Protein AF-A0A972I7W2-F1 (afdb_monomer_lite)

pLDDT: mean 75.18, std 24.91, range [28.27, 98.44]

Sequence (182 aa):
MRTPRRLSLFFFVVFSLSLAACDGCEDGCAAKGEEGASTPKERSALSEAEDFAAEIDATVSDDVEALTQADIDRFRTELENMLKLLAEATQAGIDAERGDSHCERALTGMRALVDHVAEKRGEPARPIDGPAFIQTCEGFDVEIQRCIVLSYSQAHQDECSAVIDAAPPGTVERIQALLGSN

Structure (mmCIF, N/CA/C/O backbone):
data_AF-A0A972I7W2-F1
#
_entry.id   AF-A0A972I7W2-F1
#
loop_
_atom_site.group_PDB
_atom_site.id
_atom_site.type_symbol
_atom_site.label_atom_id
_atom_site.label_alt_id
_atom_site.label_comp_id
_atom_site.label_asym_id
_atom_site.label_entity_id
_atom_site.label_seq_id
_atom_site.pdbx_PDB_ins_code
_atom_site.Cartn_x
_atom_site.Cartn_y
_atom_site.Cartn_z
_atom_site.occupancy
_atom_site.B_iso_or_equiv
_atom_site.auth_seq_id
_atom_site.auth_comp_id
_atom_site.auth_asym_id
_atom_site.auth_atom_id
_atom_site.pdbx_PDB_model_num
ATOM 1 N N . MET A 1 1 ? -2.233 46.261 10.943 1.00 48.47 1 MET A N 1
ATOM 2 C CA . MET A 1 1 ? -2.016 45.837 9.537 1.00 48.47 1 MET A CA 1
ATOM 3 C C . MET A 1 1 ? -0.539 45.506 9.338 1.00 48.47 1 MET A C 1
ATOM 5 O O . MET A 1 1 ? 0.277 46.256 9.855 1.00 48.47 1 MET A O 1
ATOM 9 N N . ARG A 1 2 ? -0.255 44.446 8.555 1.00 36.44 2 ARG A N 1
ATOM 10 C CA . ARG A 1 2 ? 1.028 43.753 8.242 1.00 36.44 2 ARG A CA 1
ATOM 11 C C . ARG A 1 2 ? 1.375 42.515 9.102 1.00 36.44 2 ARG A C 1
ATOM 13 O O . ARG A 1 2 ? 1.691 42.626 10.275 1.00 36.44 2 ARG A O 1
ATOM 20 N N . THR A 1 3 ? 1.311 41.361 8.427 1.00 49.59 3 THR A N 1
ATOM 21 C CA . THR A 1 3 ? 1.866 40.011 8.702 1.00 49.59 3 THR A CA 1
ATOM 22 C C . THR A 1 3 ? 3.410 39.995 8.702 1.00 49.59 3 THR A C 1
ATOM 24 O O . THR A 1 3 ? 3.978 40.942 8.148 1.00 49.59 3 THR A O 1
ATOM 27 N N . PRO A 1 4 ? 4.108 38.929 9.181 1.00 46.66 4 PRO A N 1
ATOM 28 C CA . PRO A 1 4 ? 4.574 37.879 8.238 1.00 46.66 4 PRO A CA 1
ATOM 29 C C . PRO A 1 4 ? 4.848 36.439 8.785 1.00 46.66 4 PRO A C 1
ATOM 31 O O . PRO A 1 4 ? 5.313 36.243 9.898 1.00 46.66 4 PRO A O 1
ATOM 34 N N . ARG A 1 5 ? 4.638 35.446 7.898 1.00 48.50 5 ARG A N 1
ATOM 35 C CA . ARG A 1 5 ? 5.506 34.289 7.535 1.00 48.50 5 ARG A CA 1
ATOM 36 C C . ARG A 1 5 ? 6.393 33.619 8.614 1.00 48.50 5 ARG A C 1
ATOM 38 O O . ARG A 1 5 ? 7.506 34.093 8.807 1.00 48.50 5 ARG A O 1
ATOM 45 N N . ARG A 1 6 ? 6.020 32.431 9.131 1.00 41.31 6 ARG A N 1
ATOM 46 C CA . ARG A 1 6 ? 6.953 31.435 9.742 1.00 41.31 6 ARG A CA 1
ATOM 47 C C . ARG A 1 6 ? 6.464 29.968 9.672 1.00 41.31 6 ARG A C 1
ATOM 49 O O . ARG A 1 6 ? 6.586 29.227 10.633 1.00 41.31 6 ARG A O 1
ATOM 56 N N . LEU A 1 7 ? 5.911 29.519 8.541 1.00 44.56 7 LEU A N 1
ATOM 57 C CA . LEU A 1 7 ? 5.400 28.139 8.393 1.00 44.56 7 LEU A CA 1
ATOM 58 C C . LEU A 1 7 ? 6.323 27.217 7.562 1.00 44.56 7 LEU A C 1
ATOM 60 O O . LEU A 1 7 ? 5.832 26.359 6.840 1.00 44.56 7 LEU A O 1
ATOM 64 N N . SER A 1 8 ? 7.647 27.429 7.589 1.00 44.38 8 SER A N 1
ATOM 65 C CA . SER A 1 8 ? 8.568 26.835 6.594 1.00 44.38 8 SER A CA 1
ATOM 66 C C . SER A 1 8 ? 9.820 26.134 7.151 1.00 44.38 8 SER A C 1
ATOM 68 O O . SER A 1 8 ? 10.760 25.934 6.389 1.00 44.38 8 SER A O 1
ATOM 70 N N . LEU A 1 9 ? 9.878 25.764 8.436 1.00 41.75 9 LEU A N 1
ATOM 71 C CA . LEU A 1 9 ? 11.125 25.245 9.040 1.00 41.75 9 LEU A CA 1
ATOM 72 C C . LEU A 1 9 ? 11.005 23.938 9.839 1.00 41.75 9 LEU A C 1
ATOM 74 O O . LEU A 1 9 ? 12.025 23.402 10.250 1.00 41.75 9 LEU A O 1
ATOM 78 N N . PHE A 1 10 ? 9.807 23.369 10.007 1.00 39.47 10 PHE A N 1
ATOM 79 C CA . PHE A 1 10 ? 9.637 22.162 10.835 1.00 39.47 10 PHE A CA 1
ATOM 80 C C . PHE A 1 10 ? 10.048 20.844 10.158 1.00 39.47 10 PHE A C 1
ATOM 82 O O . PHE A 1 10 ? 10.217 19.838 10.835 1.00 39.47 10 PHE A O 1
ATOM 89 N N . PHE A 1 11 ? 10.244 20.827 8.837 1.00 38.69 11 PHE A N 1
ATOM 90 C CA . PHE A 1 11 ? 10.482 19.580 8.097 1.00 38.69 11 PHE A CA 1
ATOM 91 C C . PHE A 1 11 ? 11.957 19.139 8.018 1.00 38.69 11 PHE A C 1
ATOM 93 O O . PHE A 1 11 ? 12.226 18.046 7.535 1.00 38.69 11 PHE A O 1
ATOM 100 N N . PHE A 1 12 ? 12.920 19.951 8.473 1.00 41.16 12 PHE A N 1
ATOM 101 C CA . PHE A 1 12 ? 14.346 19.728 8.170 1.00 41.16 12 PHE A CA 1
ATOM 102 C C . PHE A 1 12 ? 15.180 19.056 9.279 1.00 41.16 12 PHE A C 1
ATOM 104 O O . PHE A 1 12 ? 16.334 18.723 9.033 1.00 41.16 12 PHE A O 1
ATOM 111 N N . VAL A 1 13 ? 14.646 18.837 10.487 1.00 44.88 13 VAL A N 1
ATOM 112 C CA . VAL A 1 13 ? 15.483 18.492 11.663 1.00 44.88 13 VAL A CA 1
ATOM 113 C C . VAL A 1 13 ? 15.547 16.985 11.982 1.00 44.88 13 VAL A C 1
ATOM 115 O O . VAL A 1 13 ? 16.468 16.540 12.657 1.00 44.88 13 VAL A O 1
ATOM 118 N N . VAL A 1 14 ? 14.644 16.151 11.455 1.00 45.97 14 VAL A N 1
ATOM 119 C CA . VAL A 1 14 ? 14.552 14.728 11.866 1.00 45.97 14 VAL A CA 1
ATOM 120 C 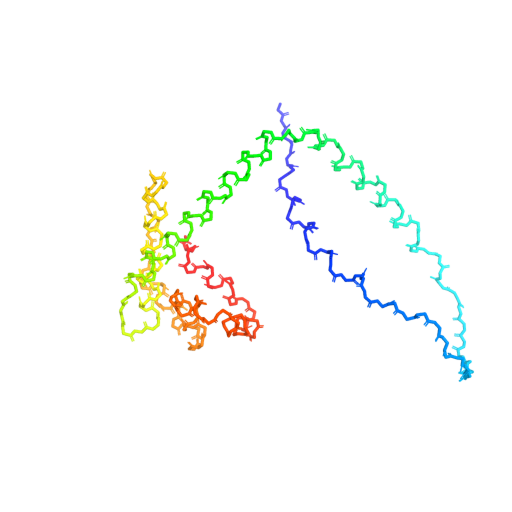C . VAL A 1 14 ? 15.554 13.801 11.141 1.00 45.97 14 VAL A C 1
ATOM 122 O O . VAL A 1 14 ? 15.741 12.662 11.553 1.00 45.97 14 VAL A O 1
ATOM 125 N N . PHE A 1 15 ? 16.266 14.264 10.104 1.00 41.09 15 PHE A N 1
ATOM 126 C CA . PHE A 1 15 ? 17.066 13.381 9.233 1.00 41.09 15 PHE A CA 1
ATOM 127 C C . PHE A 1 15 ? 18.562 13.220 9.600 1.00 41.09 15 PHE A C 1
ATOM 129 O O . PHE A 1 15 ? 19.260 12.451 8.947 1.00 41.09 15 PHE A O 1
ATOM 136 N N . SER A 1 16 ? 19.093 13.886 10.634 1.00 47.81 16 SER A N 1
ATOM 137 C CA . SER A 1 16 ? 20.561 13.964 10.832 1.00 47.81 16 SER A CA 1
ATOM 138 C C . SER A 1 16 ? 21.148 13.170 12.014 1.00 47.81 16 SER A C 1
ATOM 140 O O . SER A 1 16 ? 22.327 13.338 12.315 1.00 47.81 16 SER A O 1
ATOM 142 N N . LEU A 1 17 ? 20.396 12.287 12.685 1.00 46.91 17 LEU A N 1
ATOM 143 C CA . LEU A 1 17 ? 20.852 11.608 13.918 1.00 46.91 17 LEU A CA 1
ATOM 144 C C . LEU A 1 17 ? 21.220 10.112 13.770 1.00 46.91 17 LEU A C 1
ATOM 146 O O . LEU A 1 17 ? 20.931 9.309 14.654 1.00 46.91 17 LEU A O 1
ATOM 150 N N . SER A 1 18 ? 21.884 9.692 12.686 1.00 48.81 18 SER A N 1
ATOM 151 C CA . SER A 1 18 ? 22.255 8.264 12.516 1.00 48.81 18 SER A CA 1
ATOM 152 C C . SER A 1 18 ? 23.704 7.964 12.110 1.00 48.81 18 SER A C 1
ATOM 154 O O . SER A 1 18 ? 23.955 6.885 11.590 1.00 48.81 18 SER A O 1
ATOM 156 N N . LEU A 1 19 ? 24.683 8.847 12.360 1.00 53.25 19 LEU A N 1
ATOM 157 C CA . LEU A 1 19 ? 26.050 8.633 11.835 1.00 53.25 19 LEU A CA 1
ATOM 158 C C . LEU A 1 19 ? 27.238 8.807 12.798 1.00 53.25 19 LEU A C 1
ATOM 160 O O . LEU A 1 19 ? 28.366 8.923 12.331 1.00 53.25 19 LEU A O 1
ATOM 164 N N . ALA A 1 20 ? 27.060 8.747 14.120 1.00 51.31 20 ALA A N 1
ATOM 165 C CA . ALA A 1 20 ? 28.219 8.782 15.024 1.00 51.31 20 ALA A CA 1
ATOM 166 C C . ALA A 1 20 ? 28.017 7.997 16.328 1.00 51.31 20 ALA A C 1
ATOM 168 O O . ALA A 1 20 ? 27.938 8.593 17.395 1.00 51.31 20 ALA A O 1
ATOM 169 N N . ALA A 1 21 ? 27.942 6.664 16.255 1.00 44.38 21 ALA A N 1
ATOM 170 C CA . ALA A 1 21 ? 28.194 5.800 17.416 1.00 44.38 21 ALA A CA 1
ATOM 171 C C . ALA A 1 21 ? 28.394 4.332 16.998 1.00 44.38 21 ALA A C 1
ATOM 173 O O . ALA A 1 21 ? 27.530 3.498 17.234 1.00 44.38 21 ALA A O 1
ATOM 174 N N . CYS A 1 22 ? 29.527 4.019 16.366 1.00 50.41 22 CYS A N 1
ATOM 175 C CA . CYS A 1 22 ? 30.112 2.675 16.384 1.00 50.41 22 CYS A CA 1
ATOM 176 C C . CYS A 1 22 ? 31.552 2.755 15.860 1.00 50.41 22 CYS A C 1
ATOM 178 O O . CYS A 1 22 ? 31.779 2.550 14.678 1.00 50.41 22 CYS A O 1
ATOM 180 N N . ASP A 1 23 ? 32.508 3.090 16.729 1.00 38.91 23 ASP A N 1
ATOM 181 C CA . ASP A 1 23 ? 33.856 2.507 16.660 1.00 38.91 23 ASP A CA 1
ATOM 182 C C . ASP A 1 23 ? 34.539 2.672 18.027 1.00 38.91 23 ASP A C 1
ATOM 184 O O . ASP A 1 23 ? 35.147 3.692 18.346 1.00 38.91 23 ASP A O 1
ATOM 188 N N . GLY A 1 24 ? 34.319 1.684 18.893 1.00 42.16 24 GLY A N 1
ATOM 189 C CA . GLY A 1 24 ? 35.111 1.475 20.096 1.00 42.16 24 GLY A CA 1
ATOM 190 C C . GLY A 1 24 ? 36.160 0.416 19.788 1.00 42.16 24 GLY A C 1
ATOM 191 O O . GLY A 1 24 ? 35.841 -0.769 19.779 1.00 42.16 24 GLY A O 1
ATOM 192 N N . CYS A 1 25 ? 37.392 0.847 19.533 1.00 40.00 25 CYS A N 1
ATOM 193 C CA . CYS A 1 25 ? 38.565 -0.016 19.464 1.00 40.00 25 CYS A CA 1
ATOM 194 C C . CYS A 1 25 ? 39.647 0.603 20.358 1.00 40.00 25 CYS A C 1
ATOM 196 O O . CYS A 1 25 ? 40.425 1.459 19.937 1.00 40.00 25 CYS A O 1
ATOM 198 N N . GLU A 1 26 ? 39.626 0.220 21.635 1.00 49.16 26 GLU A N 1
ATOM 199 C CA . GLU A 1 26 ? 40.704 0.481 22.586 1.00 49.16 26 GLU A CA 1
ATOM 200 C C . GLU A 1 26 ? 41.823 -0.559 22.385 1.00 49.16 26 GLU A C 1
ATOM 202 O O . GLU A 1 26 ? 41.564 -1.741 22.170 1.00 49.16 26 GLU A O 1
ATOM 207 N N . ASP A 1 27 ? 43.063 -0.076 22.474 1.00 43.28 27 ASP A N 1
ATOM 208 C CA . ASP A 1 27 ? 44.338 -0.802 22.529 1.00 43.28 27 ASP A CA 1
ATOM 209 C C . ASP A 1 27 ? 44.950 -1.390 21.237 1.00 43.28 27 ASP A C 1
ATOM 211 O O . ASP A 1 27 ? 44.825 -2.560 20.888 1.00 43.28 27 ASP A O 1
ATOM 215 N N . GLY A 1 28 ? 45.846 -0.586 20.648 1.00 39.50 28 GLY A N 1
ATOM 216 C CA . GLY A 1 28 ? 47.211 -1.054 20.390 1.00 39.50 28 GLY A CA 1
ATOM 217 C C . GLY A 1 28 ? 47.521 -1.649 19.015 1.00 39.50 28 GLY A C 1
ATOM 218 O O . GLY A 1 28 ? 47.710 -2.853 18.879 1.00 39.50 28 GLY A O 1
ATOM 219 N N . CYS A 1 29 ? 47.795 -0.788 18.032 1.00 42.44 29 CYS A N 1
ATOM 220 C CA . CYS A 1 29 ? 48.759 -1.099 16.971 1.00 42.44 29 CYS A CA 1
ATOM 221 C C . CYS A 1 29 ? 49.691 0.091 16.737 1.00 42.44 29 CYS A C 1
ATOM 223 O O . CYS A 1 29 ? 49.350 1.093 16.114 1.00 42.44 29 CYS A O 1
ATOM 225 N N . ALA A 1 30 ? 50.894 -0.043 17.285 1.00 38.28 30 ALA A N 1
ATOM 226 C CA . ALA A 1 30 ? 52.021 0.817 17.003 1.00 38.28 30 ALA A CA 1
ATOM 227 C C . ALA A 1 30 ? 52.653 0.473 15.643 1.00 38.28 30 ALA A C 1
ATOM 229 O O . ALA A 1 30 ? 52.825 -0.697 15.309 1.00 38.28 30 ALA A O 1
ATOM 230 N N . ALA A 1 31 ? 53.146 1.532 14.996 1.00 38.66 31 ALA A N 1
ATOM 231 C CA . ALA A 1 31 ? 54.451 1.634 14.336 1.00 38.66 31 ALA A CA 1
ATOM 232 C C . ALA A 1 31 ? 54.504 1.776 12.798 1.00 38.66 31 ALA A C 1
ATOM 234 O O . ALA A 1 31 ? 54.260 0.841 12.044 1.00 38.66 31 ALA A O 1
ATOM 235 N N . LYS A 1 32 ? 55.101 2.930 12.443 1.00 34.56 32 LYS A N 1
ATOM 236 C CA . LYS A 1 32 ? 56.055 3.240 11.357 1.00 34.56 32 LYS A CA 1
ATOM 237 C C . LYS A 1 32 ? 55.532 3.642 9.970 1.00 34.56 32 LYS A C 1
ATOM 239 O O . LYS A 1 32 ? 55.033 2.813 9.225 1.00 34.56 32 LYS A O 1
ATOM 244 N N . GLY A 1 33 ? 55.902 4.869 9.573 1.00 31.22 33 GLY A N 1
ATOM 245 C CA . GLY A 1 33 ? 56.267 5.184 8.184 1.00 31.22 33 GLY A CA 1
ATOM 246 C C . GLY A 1 33 ? 56.011 6.625 7.729 1.00 31.22 33 GLY A C 1
ATOM 247 O O . GLY A 1 33 ? 55.000 6.862 7.092 1.00 31.22 33 GLY A O 1
ATOM 248 N N . GLU A 1 34 ? 56.925 7.538 8.085 1.00 35.41 34 GLU A N 1
ATOM 249 C CA . GLU A 1 34 ? 57.486 8.664 7.290 1.00 35.41 34 GLU A CA 1
ATOM 250 C C . GLU A 1 34 ? 56.554 9.438 6.326 1.00 35.41 34 GLU A C 1
ATOM 252 O O . GLU A 1 34 ? 56.099 8.941 5.305 1.00 35.41 34 GLU A O 1
ATOM 257 N N . GLU A 1 35 ? 56.161 10.656 6.712 1.00 36.47 35 GLU A N 1
ATOM 258 C CA . GLU A 1 35 ? 56.712 11.951 6.247 1.00 36.47 35 GLU A CA 1
ATOM 259 C C . GLU A 1 35 ? 56.233 12.416 4.860 1.00 36.47 35 GLU A C 1
ATOM 261 O O . GLU A 1 35 ? 56.666 11.952 3.810 1.00 36.47 35 GLU A O 1
ATOM 266 N N . GLY A 1 36 ? 55.374 13.440 4.884 1.00 28.27 36 GLY A N 1
ATOM 267 C CA . GLY A 1 36 ? 54.866 14.129 3.702 1.00 28.27 36 GLY A CA 1
ATOM 268 C C . GLY A 1 36 ? 54.153 15.439 4.041 1.00 28.27 36 GLY A C 1
ATOM 269 O O . GLY A 1 36 ? 52.970 15.577 3.778 1.00 28.27 36 GLY A O 1
ATOM 270 N N . ALA A 1 37 ? 54.903 16.371 4.634 1.00 30.66 37 ALA A N 1
ATOM 271 C CA . ALA A 1 37 ? 54.776 17.829 4.517 1.00 30.66 37 ALA A CA 1
ATOM 272 C C . ALA A 1 37 ? 53.451 18.568 4.865 1.00 30.66 37 ALA A C 1
ATOM 274 O O . ALA A 1 37 ? 52.467 18.570 4.132 1.00 30.66 37 ALA A O 1
ATOM 275 N N . SER A 1 38 ? 53.601 19.428 5.885 1.00 31.95 38 SER A N 1
ATOM 276 C CA . SER A 1 38 ? 53.027 20.780 6.066 1.00 31.95 38 SER A CA 1
ATOM 277 C C . SER A 1 38 ? 51.529 20.967 6.375 1.00 31.95 38 SER A C 1
ATOM 279 O O . SER A 1 38 ? 50.674 21.024 5.499 1.00 31.95 38 SER A O 1
ATOM 281 N N . THR A 1 39 ? 51.267 21.233 7.660 1.00 37.31 39 THR A N 1
ATOM 282 C CA . THR A 1 39 ? 50.182 22.078 8.211 1.00 37.31 39 THR A CA 1
ATOM 283 C C . THR A 1 39 ? 50.331 23.549 7.738 1.00 37.31 39 THR A C 1
ATOM 285 O O . THR A 1 39 ? 51.401 23.866 7.211 1.00 37.31 39 THR A O 1
ATOM 288 N N . PRO A 1 40 ? 49.368 24.498 7.920 1.00 37.84 40 PRO A N 1
ATOM 289 C CA . PRO A 1 40 ? 48.198 24.482 8.814 1.00 37.84 40 PRO A CA 1
ATOM 290 C C . PRO A 1 40 ? 46.892 25.091 8.228 1.00 37.84 40 PRO A C 1
ATOM 292 O O . PRO A 1 40 ? 46.881 26.201 7.694 1.00 37.84 40 PRO A O 1
ATOM 295 N N . LYS A 1 41 ? 45.734 24.457 8.445 1.00 35.16 41 LYS A N 1
ATOM 296 C CA . LYS A 1 41 ? 44.448 25.191 8.459 1.00 35.16 41 LYS A CA 1
ATOM 297 C C . LYS A 1 41 ? 43.445 24.614 9.462 1.00 35.16 41 LYS A C 1
ATOM 299 O O . LYS A 1 41 ? 42.244 24.615 9.236 1.00 35.16 41 LYS A O 1
ATOM 304 N N . GLU A 1 42 ? 43.953 24.180 10.611 1.00 43.28 42 GLU A N 1
ATOM 305 C CA . GLU A 1 42 ? 43.188 24.107 11.858 1.00 43.28 42 GLU A CA 1
ATOM 306 C C . GLU A 1 42 ? 43.208 25.491 12.517 1.00 43.28 42 GLU A C 1
ATOM 308 O O . GLU A 1 42 ? 44.126 25.830 13.259 1.00 43.28 42 GLU A O 1
ATOM 313 N N . ARG A 1 43 ? 42.240 26.336 12.153 1.00 44.06 43 ARG A N 1
ATOM 314 C CA . ARG A 1 43 ? 41.716 27.467 12.950 1.00 44.06 43 ARG A CA 1
ATOM 315 C C . ARG A 1 43 ? 40.699 28.221 12.099 1.00 44.06 43 ARG A C 1
ATOM 317 O O . ARG A 1 43 ? 40.998 29.273 11.545 1.00 44.06 43 ARG A O 1
ATOM 324 N N . SER A 1 44 ? 39.517 27.641 11.921 1.00 44.78 44 SER A N 1
ATOM 325 C CA . SER A 1 44 ? 38.310 28.394 11.520 1.00 44.78 44 SER A CA 1
ATOM 326 C C . SER A 1 44 ? 37.016 27.588 11.603 1.00 44.78 44 SER A C 1
ATOM 328 O O . SER A 1 44 ? 35.976 28.168 11.371 1.00 44.78 44 SER A O 1
ATOM 330 N N . ALA A 1 45 ? 37.038 26.294 11.940 1.00 42.03 45 ALA A N 1
ATOM 331 C CA . ALA A 1 45 ? 35.807 25.495 11.988 1.00 42.03 45 ALA A CA 1
ATOM 332 C C . ALA A 1 45 ? 35.328 25.144 13.409 1.00 42.03 45 ALA A C 1
ATOM 334 O O . ALA A 1 45 ? 34.242 24.598 13.553 1.00 42.03 45 ALA A O 1
ATOM 335 N N . LEU A 1 46 ? 36.111 25.442 14.458 1.00 40.44 46 LEU A N 1
ATOM 336 C CA . LEU A 1 46 ? 35.730 25.092 15.835 1.00 40.44 46 LEU A CA 1
ATOM 337 C C . LEU A 1 46 ? 34.928 26.177 16.570 1.00 40.44 46 LEU A C 1
ATOM 339 O O . LEU A 1 46 ? 34.264 25.837 17.534 1.00 40.44 46 LEU A O 1
ATOM 343 N N . SER A 1 47 ? 34.939 27.446 16.135 1.00 42.09 47 SER A N 1
ATOM 344 C CA . SER A 1 47 ? 34.127 28.484 16.801 1.00 42.09 47 SER A CA 1
ATOM 345 C C . SER A 1 47 ? 32.695 28.570 16.271 1.00 42.09 47 SER A C 1
ATOM 347 O O . SER A 1 47 ? 31.830 29.093 16.957 1.00 42.09 47 SER A O 1
ATOM 349 N N . GLU A 1 48 ? 32.426 28.064 15.064 1.00 46.56 48 GLU A N 1
ATOM 350 C CA . GLU A 1 48 ? 31.085 28.117 14.454 1.00 46.56 48 GLU A CA 1
ATOM 351 C C . GLU A 1 48 ? 30.188 26.940 14.880 1.00 46.56 48 GLU A C 1
ATOM 353 O O . GLU A 1 48 ? 28.973 27.010 14.728 1.00 46.56 48 GLU A O 1
ATOM 358 N N . ALA A 1 49 ? 30.762 25.871 15.448 1.00 44.25 49 ALA A N 1
ATOM 359 C CA . ALA A 1 49 ? 29.998 24.745 15.992 1.00 44.25 49 ALA A CA 1
ATOM 360 C C . ALA A 1 49 ? 29.499 24.997 17.430 1.00 44.25 49 ALA A C 1
ATOM 362 O O . ALA A 1 49 ? 28.471 24.449 17.823 1.00 44.25 49 ALA A O 1
ATOM 363 N N . GLU A 1 50 ? 30.193 25.838 18.204 1.00 49.41 50 GLU A N 1
ATOM 364 C CA . GLU A 1 50 ? 29.807 26.165 19.585 1.00 49.41 50 GLU A CA 1
ATOM 365 C C . GLU A 1 50 ? 28.697 27.234 19.638 1.00 49.41 50 GLU A C 1
ATOM 367 O O . GLU A 1 50 ? 27.798 27.126 20.471 1.00 49.41 50 GLU A O 1
ATOM 372 N N . ASP A 1 51 ? 28.674 28.188 18.696 1.00 44.28 51 ASP A N 1
ATOM 373 C CA . ASP A 1 51 ? 27.591 29.186 18.595 1.00 44.28 51 ASP A CA 1
ATOM 374 C C . ASP A 1 51 ? 26.264 28.566 18.108 1.00 44.28 51 ASP A C 1
ATOM 376 O O . ASP A 1 51 ? 25.191 28.938 18.580 1.00 44.28 51 ASP A O 1
ATOM 380 N N . PHE A 1 52 ? 26.307 27.552 17.234 1.00 45.81 52 PHE A N 1
ATOM 381 C CA . PHE A 1 52 ? 25.090 26.885 16.748 1.00 45.81 52 PHE A CA 1
ATOM 382 C C . PHE A 1 52 ? 24.472 25.930 17.785 1.00 45.81 52 PHE A C 1
ATOM 384 O O . PHE A 1 52 ? 23.259 25.724 17.796 1.00 45.81 52 PHE A O 1
ATOM 391 N N . ALA A 1 53 ? 25.284 25.367 18.688 1.00 47.91 53 ALA A N 1
ATOM 392 C CA . ALA A 1 53 ? 24.795 24.551 19.801 1.00 47.91 53 ALA A CA 1
ATOM 393 C C . ALA A 1 53 ? 24.101 25.403 20.880 1.00 47.91 53 ALA A C 1
ATOM 395 O O . ALA A 1 53 ? 23.100 24.970 21.447 1.00 47.91 53 ALA A O 1
ATOM 396 N N . ALA A 1 54 ? 24.581 26.628 21.116 1.00 49.09 54 ALA A N 1
ATOM 397 C CA . ALA A 1 54 ? 23.948 27.570 22.039 1.00 49.09 54 ALA A CA 1
ATOM 398 C C . ALA A 1 54 ? 22.629 28.156 21.487 1.00 49.09 54 ALA A C 1
ATOM 400 O O . ALA A 1 54 ? 21.703 28.423 22.251 1.00 49.09 54 ALA A O 1
ATOM 401 N N . GLU A 1 55 ? 22.507 28.327 20.166 1.00 45.12 55 GLU A N 1
ATOM 402 C CA . GLU A 1 55 ? 21.303 28.901 19.542 1.00 45.12 55 GLU A CA 1
ATOM 403 C C . GLU A 1 55 ? 20.167 27.871 19.330 1.00 45.12 55 GLU A C 1
ATOM 405 O O . GLU A 1 55 ? 18.986 28.235 19.360 1.00 45.12 55 GLU A O 1
ATOM 410 N N . ILE A 1 56 ? 20.487 26.573 19.204 1.00 49.91 56 ILE A N 1
ATOM 411 C CA . ILE A 1 56 ? 19.485 25.486 19.179 1.00 49.91 56 ILE A CA 1
ATOM 412 C C . ILE A 1 56 ? 18.907 25.219 20.581 1.00 49.91 56 ILE A C 1
ATOM 414 O O . ILE A 1 56 ? 17.711 24.950 20.702 1.00 49.91 56 ILE A O 1
ATOM 418 N N . ASP A 1 57 ? 19.709 25.364 21.642 1.00 41.34 57 ASP A N 1
ATOM 419 C CA . ASP A 1 57 ? 19.236 25.239 23.030 1.00 41.34 57 ASP A CA 1
ATOM 420 C C . ASP A 1 57 ? 18.200 26.329 23.374 1.00 41.34 57 ASP A C 1
ATOM 422 O O . ASP A 1 57 ? 17.186 26.060 24.010 1.00 41.34 57 ASP A O 1
ATOM 426 N N . ALA A 1 58 ? 18.365 27.547 22.848 1.00 48.72 58 ALA A N 1
ATOM 427 C CA . ALA A 1 58 ? 17.441 28.654 23.106 1.00 48.72 58 ALA A CA 1
ATOM 428 C C . ALA A 1 58 ? 16.154 28.634 22.255 1.00 48.72 58 ALA A C 1
ATOM 430 O O . ALA A 1 58 ? 15.147 29.206 22.666 1.00 48.72 58 ALA A O 1
ATOM 431 N N . THR A 1 59 ? 16.151 27.998 21.076 1.00 45.91 59 THR A N 1
ATOM 432 C CA . THR A 1 59 ? 14.973 27.987 20.178 1.00 45.91 59 THR A CA 1
ATOM 433 C C . THR A 1 59 ? 14.043 26.791 20.369 1.00 45.91 59 THR A C 1
ATOM 435 O O . THR A 1 59 ? 12.893 26.858 19.941 1.00 45.91 59 THR A O 1
ATOM 438 N N . VAL A 1 60 ? 14.494 25.725 21.040 1.00 50.75 60 VAL A N 1
ATOM 439 C CA . VAL A 1 60 ? 13.642 24.583 21.431 1.00 50.75 60 VAL A CA 1
ATOM 440 C C . VAL A 1 60 ? 13.124 24.721 22.871 1.00 50.75 60 VAL A C 1
ATOM 442 O O . VAL A 1 60 ? 12.101 24.135 23.210 1.00 50.75 60 VAL A O 1
ATOM 445 N N . SER A 1 61 ? 13.777 25.525 23.715 1.00 46.28 61 SER A N 1
ATOM 446 C CA . SER A 1 61 ? 13.441 25.628 25.144 1.00 46.28 61 SER A CA 1
ATOM 447 C C . SER A 1 61 ? 12.176 26.454 25.448 1.00 46.28 61 SER A C 1
ATOM 449 O O . SER A 1 61 ? 11.511 26.179 26.441 1.00 46.28 61 SER A O 1
ATOM 451 N N . ASP A 1 62 ? 11.771 27.389 24.578 1.00 47.41 62 ASP A N 1
ATOM 452 C CA . ASP A 1 62 ? 10.615 28.273 24.847 1.00 47.41 62 ASP A CA 1
ATOM 453 C C . ASP A 1 62 ? 9.241 27.689 24.432 1.00 47.41 62 ASP A C 1
ATOM 455 O O . ASP A 1 62 ? 8.221 28.135 24.946 1.00 47.41 62 ASP A O 1
ATOM 459 N N . ASP A 1 63 ? 9.187 26.670 23.557 1.00 50.88 63 ASP A N 1
ATOM 460 C CA . ASP A 1 63 ? 7.928 26.012 23.126 1.00 50.88 63 ASP A CA 1
ATOM 461 C C . ASP A 1 63 ? 7.747 24.591 23.714 1.00 50.88 63 ASP A C 1
ATOM 463 O O . ASP A 1 63 ? 6.706 23.958 23.520 1.00 50.88 63 ASP A O 1
ATOM 467 N N . VAL A 1 64 ? 8.724 24.083 24.478 1.00 52.44 64 VAL A N 1
ATOM 468 C CA . VAL A 1 64 ? 8.575 22.884 25.330 1.00 52.44 64 VAL A CA 1
ATOM 469 C C . VAL A 1 64 ? 8.237 23.329 26.759 1.00 52.44 64 VAL A C 1
ATOM 471 O O . VAL A 1 64 ? 8.769 22.833 27.751 1.00 52.44 64 VAL A O 1
ATOM 474 N N . GLU A 1 65 ? 7.308 24.278 26.886 1.00 56.94 65 GLU A N 1
ATOM 475 C CA . GLU A 1 65 ? 6.591 24.510 28.137 1.00 56.94 65 GLU A CA 1
ATOM 476 C C . GLU A 1 65 ? 5.719 23.272 28.415 1.00 56.94 65 GLU A C 1
ATOM 478 O O . GLU A 1 65 ? 4.592 23.141 27.948 1.00 56.94 65 GLU A O 1
ATOM 483 N N . ALA A 1 66 ? 6.324 22.312 29.119 1.00 64.81 66 ALA A N 1
ATOM 484 C CA . ALA A 1 66 ? 5.734 21.154 29.787 1.00 64.81 66 ALA A CA 1
ATOM 485 C C . ALA A 1 66 ? 4.485 20.548 29.113 1.00 64.81 66 ALA A C 1
ATOM 487 O O . ALA A 1 66 ? 3.367 20.716 29.605 1.00 64.81 66 ALA A O 1
ATOM 488 N N . LEU A 1 67 ? 4.689 19.738 28.063 1.00 76.19 67 LEU A N 1
ATOM 489 C CA . LEU A 1 67 ? 3.693 18.735 27.668 1.00 76.19 67 LEU A CA 1
ATOM 490 C C . LEU A 1 67 ? 3.283 17.956 28.918 1.00 76.19 67 LEU A C 1
ATOM 492 O O . LEU A 1 67 ? 4.110 17.310 29.570 1.00 76.19 67 LEU A O 1
ATOM 496 N N . THR A 1 68 ? 2.013 18.052 29.290 1.00 85.69 68 THR A N 1
ATOM 497 C CA . THR A 1 68 ? 1.519 17.356 30.470 1.00 85.69 68 THR A CA 1
ATOM 498 C C . THR A 1 68 ? 1.421 15.863 30.168 1.00 85.69 68 THR A C 1
ATOM 500 O O . THR A 1 68 ? 1.309 15.449 29.012 1.00 85.69 68 THR A O 1
ATOM 503 N N . GLN A 1 69 ? 1.391 15.022 31.204 1.00 87.38 69 GLN A N 1
ATOM 504 C CA . GLN A 1 69 ? 1.108 13.595 31.009 1.00 87.38 69 GLN A CA 1
ATOM 505 C C . GLN A 1 69 ? -0.221 13.383 30.256 1.00 87.38 69 GLN A C 1
ATOM 507 O O . GLN A 1 69 ? -0.327 12.471 29.444 1.00 87.38 69 GLN A O 1
ATOM 512 N N . ALA A 1 70 ? -1.203 14.271 30.460 1.00 88.56 70 ALA A N 1
ATOM 513 C CA . ALA A 1 70 ? -2.471 14.236 29.739 1.00 88.56 70 ALA A CA 1
ATOM 514 C C . ALA A 1 70 ? -2.315 14.533 28.235 1.00 88.56 70 ALA A C 1
ATOM 516 O O . ALA A 1 70 ? -3.017 13.923 27.429 1.00 88.56 70 ALA A O 1
ATOM 517 N N . ASP A 1 71 ? -1.391 15.413 27.840 1.00 89.69 71 ASP A N 1
ATOM 518 C CA . ASP A 1 71 ? -1.099 15.689 26.427 1.00 89.69 71 ASP A CA 1
ATOM 519 C C . ASP A 1 71 ? -0.406 14.497 25.759 1.00 89.69 71 ASP A C 1
ATOM 521 O O . ASP A 1 71 ? -0.752 14.125 24.637 1.00 89.69 71 ASP A O 1
ATOM 525 N N . ILE A 1 72 ? 0.516 13.847 26.477 1.00 89.44 72 ILE A N 1
ATOM 526 C CA . ILE A 1 72 ? 1.190 12.624 26.021 1.00 89.44 72 ILE A CA 1
ATOM 527 C C . ILE A 1 72 ? 0.173 11.490 25.837 1.00 89.44 72 ILE A C 1
ATOM 529 O O . ILE A 1 72 ? 0.160 10.831 24.796 1.00 89.44 72 ILE A O 1
ATOM 533 N N . ASP A 1 73 ? -0.709 11.278 26.816 1.00 92.88 73 ASP A N 1
ATOM 534 C CA . ASP A 1 73 ? -1.730 10.228 26.764 1.00 92.88 73 ASP A CA 1
ATOM 535 C C . ASP A 1 73 ? -2.755 10.492 25.650 1.00 92.88 73 ASP A C 1
ATOM 537 O O . ASP A 1 73 ? -3.177 9.567 24.945 1.00 92.88 73 ASP A O 1
ATOM 541 N N . ARG A 1 74 ? -3.122 11.762 25.436 1.00 91.94 74 ARG A N 1
ATOM 542 C CA . ARG A 1 74 ? -3.977 12.174 24.321 1.00 91.94 74 ARG A CA 1
ATOM 543 C C . ARG A 1 74 ? -3.309 11.889 22.982 1.00 91.94 74 ARG A C 1
ATOM 545 O O . ARG A 1 74 ? -3.923 11.237 22.140 1.00 91.94 74 ARG A O 1
ATOM 552 N N . PHE A 1 75 ? -2.067 12.329 22.796 1.00 93.06 75 PHE A N 1
ATOM 553 C CA . PHE A 1 75 ? -1.317 12.092 21.564 1.00 93.06 75 PHE A CA 1
ATOM 554 C C . PHE A 1 75 ? -1.179 10.594 21.274 1.00 93.06 75 PHE A C 1
ATOM 556 O O . PHE A 1 75 ? -1.431 10.147 20.156 1.00 93.06 75 PHE A O 1
ATOM 563 N N . ARG A 1 76 ? -0.855 9.795 22.296 1.00 93.19 76 ARG A N 1
ATOM 564 C CA . ARG A 1 76 ? -0.788 8.335 22.187 1.00 93.19 76 ARG A CA 1
ATOM 565 C C . ARG A 1 76 ? -2.121 7.740 21.736 1.00 93.19 76 ARG A C 1
ATOM 567 O O . ARG A 1 76 ? -2.137 6.916 20.829 1.00 93.19 76 ARG A O 1
ATOM 574 N N . THR A 1 77 ? -3.225 8.171 22.338 1.00 94.62 77 THR A N 1
ATOM 575 C CA . THR A 1 77 ? -4.568 7.693 21.980 1.00 94.62 77 THR A CA 1
ATOM 576 C C . THR A 1 77 ? -4.929 8.066 20.540 1.00 94.62 77 THR A C 1
ATOM 578 O O . THR A 1 77 ? -5.465 7.246 19.796 1.00 94.62 77 THR A O 1
ATOM 581 N N . GLU A 1 78 ? -4.626 9.294 20.117 1.00 92.50 78 GLU A N 1
ATOM 582 C CA . GLU A 1 78 ? -4.845 9.751 18.741 1.00 92.50 78 GLU A CA 1
ATOM 583 C C . GLU A 1 78 ? -4.008 8.933 17.741 1.00 92.50 78 GLU A C 1
ATOM 585 O O . GLU A 1 78 ? -4.534 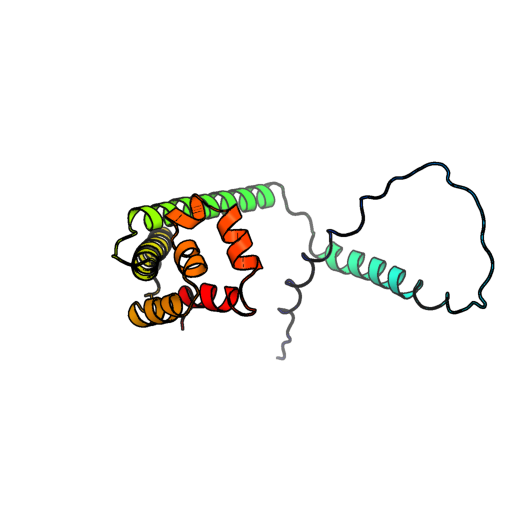8.491 16.716 1.00 92.50 78 GLU A O 1
ATOM 590 N N . LEU A 1 79 ? -2.744 8.645 18.071 1.00 93.12 79 LEU A N 1
ATOM 591 C CA . LEU A 1 79 ? -1.864 7.796 17.268 1.00 93.12 79 LEU A CA 1
ATOM 592 C C . LEU A 1 79 ? -2.379 6.352 17.173 1.00 93.12 79 LEU A C 1
ATOM 594 O O . LEU A 1 79 ? -2.460 5.807 16.074 1.00 93.12 79 LEU A O 1
ATOM 598 N N . GLU A 1 80 ? -2.762 5.736 18.293 1.00 94.62 80 GLU A N 1
ATOM 599 C CA . GLU A 1 80 ? -3.312 4.373 18.328 1.00 94.62 80 GLU A CA 1
ATOM 600 C C . GLU A 1 80 ? -4.594 4.265 17.485 1.00 94.62 80 GLU A C 1
ATOM 602 O O . GLU A 1 80 ? -4.750 3.324 16.701 1.00 94.62 80 GLU A O 1
ATOM 607 N N . ASN A 1 81 ? -5.482 5.261 17.569 1.00 94.00 81 ASN A N 1
ATOM 608 C CA . ASN A 1 81 ? -6.698 5.316 16.756 1.00 94.00 81 ASN A CA 1
ATOM 609 C C . ASN A 1 81 ? -6.395 5.464 15.260 1.00 94.00 81 ASN A C 1
ATOM 611 O O . ASN A 1 81 ? -7.032 4.808 14.435 1.00 94.00 81 ASN A O 1
ATOM 615 N N . MET A 1 82 ? -5.417 6.297 14.899 1.00 92.06 82 MET A N 1
ATOM 616 C CA . MET A 1 82 ? -4.998 6.478 13.509 1.00 92.06 82 MET A CA 1
ATOM 617 C C . MET A 1 82 ? -4.371 5.205 12.932 1.00 92.06 82 MET A C 1
ATOM 619 O O . MET A 1 82 ? -4.703 4.820 11.812 1.00 92.06 82 MET A O 1
ATOM 623 N N . LEU A 1 83 ? -3.505 4.527 13.691 1.00 94.50 83 LEU A N 1
ATOM 624 C CA . LEU A 1 83 ? -2.894 3.262 13.273 1.00 94.50 83 LEU A CA 1
ATOM 625 C C . LEU A 1 83 ? -3.944 2.164 13.105 1.00 94.50 83 LEU A C 1
ATOM 627 O O . LEU A 1 83 ? -3.913 1.430 12.120 1.00 94.50 83 LEU A O 1
ATOM 631 N N . LYS A 1 84 ? -4.911 2.086 14.026 1.00 95.94 84 LYS A N 1
ATOM 632 C CA . LYS A 1 84 ? -6.034 1.154 13.914 1.00 95.94 84 LYS A CA 1
ATOM 633 C C . LYS A 1 84 ? -6.870 1.426 12.665 1.00 95.94 84 LYS A C 1
ATOM 635 O O . LYS A 1 84 ? -7.163 0.492 11.925 1.00 95.94 84 LYS A O 1
ATOM 640 N N . LEU A 1 85 ? -7.209 2.690 12.404 1.00 95.12 85 LEU A N 1
ATOM 641 C CA . LEU A 1 85 ? -7.934 3.080 11.196 1.00 95.12 85 LEU A CA 1
ATOM 642 C C . LEU A 1 85 ? -7.166 2.685 9.929 1.00 95.12 85 LEU A C 1
ATOM 644 O O . LEU A 1 85 ? -7.756 2.140 9.001 1.00 95.12 85 LEU A O 1
ATOM 648 N N . LEU A 1 86 ? -5.856 2.937 9.893 1.00 93.94 86 LEU A N 1
ATOM 649 C CA . LEU A 1 86 ? -5.022 2.584 8.748 1.00 93.94 86 LEU A CA 1
ATOM 650 C C . LEU A 1 86 ? -4.960 1.066 8.538 1.00 93.94 86 LEU A C 1
ATOM 652 O O . LEU A 1 86 ? -5.043 0.610 7.400 1.00 93.94 86 LEU A O 1
ATOM 656 N N . ALA A 1 87 ? -4.856 0.283 9.613 1.00 96.44 87 ALA A N 1
ATOM 657 C CA . ALA A 1 87 ? -4.869 -1.174 9.538 1.00 96.44 87 ALA A CA 1
ATOM 658 C C . ALA A 1 87 ? -6.214 -1.710 9.014 1.00 96.44 87 ALA A C 1
ATOM 660 O O . ALA A 1 87 ? -6.224 -2.532 8.099 1.00 96.44 87 ALA A O 1
ATOM 661 N N . GLU A 1 88 ? -7.341 -1.208 9.533 1.00 97.38 88 GLU A N 1
ATOM 662 C CA . GLU A 1 88 ? -8.688 -1.575 9.064 1.00 97.38 88 GLU A CA 1
ATOM 663 C C . GLU A 1 88 ? -8.893 -1.205 7.586 1.00 97.38 88 GLU A C 1
ATOM 665 O O . GLU A 1 88 ? -9.365 -2.027 6.801 1.00 97.38 88 GLU A O 1
ATOM 670 N N . ALA A 1 89 ? -8.474 -0.003 7.181 1.00 96.56 89 ALA A N 1
ATOM 671 C CA . ALA A 1 89 ? -8.573 0.451 5.798 1.00 96.56 89 ALA A CA 1
ATOM 672 C C . ALA A 1 89 ? -7.665 -0.344 4.849 1.00 96.56 89 ALA A C 1
ATOM 674 O O . ALA A 1 89 ? -8.069 -0.669 3.734 1.00 96.56 89 ALA A O 1
ATOM 675 N N . THR A 1 90 ? -6.455 -0.694 5.291 1.00 97.00 90 THR A N 1
ATOM 676 C CA . THR A 1 90 ? -5.537 -1.537 4.513 1.00 97.00 90 THR A CA 1
ATOM 677 C C . THR A 1 90 ? -6.131 -2.923 4.312 1.00 97.00 90 THR A C 1
ATOM 679 O O . THR A 1 90 ? -6.121 -3.427 3.192 1.00 97.00 90 THR A O 1
ATOM 682 N N . GLN A 1 91 ? -6.714 -3.516 5.359 1.00 98.25 91 GLN A N 1
ATOM 683 C CA . GLN A 1 91 ? -7.388 -4.806 5.240 1.00 98.25 91 GLN A CA 1
ATOM 684 C C . GLN A 1 91 ? -8.592 -4.731 4.293 1.00 98.25 91 GLN A C 1
ATOM 686 O O . GLN A 1 91 ? -8.734 -5.590 3.429 1.00 98.25 91 GLN A O 1
ATOM 691 N N . ALA A 1 92 ? -9.410 -3.678 4.390 1.00 98.00 92 ALA A N 1
ATOM 692 C CA . ALA A 1 92 ? -10.516 -3.454 3.460 1.00 98.00 92 ALA A CA 1
ATOM 693 C C . ALA A 1 92 ? -10.031 -3.340 2.004 1.00 98.00 92 ALA A C 1
ATOM 695 O O . ALA A 1 92 ? -10.671 -3.870 1.097 1.00 98.00 92 ALA A O 1
ATOM 696 N N . GLY A 1 93 ? -8.883 -2.692 1.789 1.00 97.94 93 GLY A N 1
ATOM 697 C CA . GLY A 1 93 ? -8.214 -2.644 0.494 1.00 97.94 93 GLY A CA 1
ATOM 698 C C . GLY A 1 93 ? -7.808 -4.029 -0.007 1.00 97.94 93 GLY A C 1
ATOM 699 O O . GLY A 1 93 ? -8.181 -4.404 -1.114 1.00 97.94 93 GLY A O 1
ATOM 700 N N . ILE A 1 94 ? -7.115 -4.812 0.824 1.00 98.38 94 ILE A N 1
ATOM 701 C CA . ILE A 1 94 ? -6.683 -6.183 0.504 1.00 98.38 94 ILE A CA 1
ATOM 702 C C . ILE A 1 94 ? -7.877 -7.071 0.128 1.00 98.38 94 ILE A C 1
ATOM 704 O O . ILE A 1 94 ? -7.847 -7.747 -0.899 1.00 98.38 94 ILE A O 1
ATOM 708 N N . ASP A 1 95 ? -8.954 -7.035 0.914 1.00 98.38 95 ASP A N 1
ATOM 709 C CA . ASP A 1 95 ? -10.156 -7.847 0.685 1.00 98.38 95 ASP A CA 1
ATOM 710 C C . ASP A 1 95 ? -10.913 -7.443 -0.598 1.00 98.38 95 ASP A C 1
ATOM 712 O O . ASP A 1 95 ? -11.714 -8.212 -1.149 1.00 98.38 95 ASP A O 1
ATOM 716 N N . ALA A 1 96 ? -10.693 -6.216 -1.075 1.00 98.25 96 ALA A N 1
ATOM 717 C CA . ALA A 1 96 ? -11.353 -5.666 -2.248 1.00 98.25 96 ALA A CA 1
ATOM 718 C C . ALA A 1 96 ? -10.595 -5.886 -3.562 1.00 98.25 96 ALA A C 1
ATOM 720 O O . ALA A 1 96 ? -11.214 -5.728 -4.621 1.00 98.25 96 ALA A O 1
ATOM 721 N N . GLU A 1 97 ? -9.313 -6.256 -3.507 1.00 98.31 97 GLU A N 1
ATOM 722 C CA . GLU A 1 97 ? -8.463 -6.431 -4.684 1.00 98.31 97 GLU A CA 1
ATOM 723 C C . GLU A 1 97 ? -9.068 -7.419 -5.687 1.00 98.31 97 GLU A C 1
ATOM 725 O O . GLU A 1 97 ? -9.243 -8.610 -5.422 1.00 98.31 97 GLU A O 1
ATOM 730 N N . ARG A 1 98 ? -9.379 -6.917 -6.880 1.00 97.44 98 ARG A N 1
ATOM 731 C CA . ARG A 1 98 ? -9.930 -7.678 -8.003 1.00 97.44 98 ARG A CA 1
ATOM 732 C C . ARG A 1 98 ? -9.377 -7.141 -9.317 1.00 97.44 98 ARG A C 1
ATOM 734 O O . ARG A 1 98 ? -9.030 -5.968 -9.412 1.00 97.44 98 ARG A O 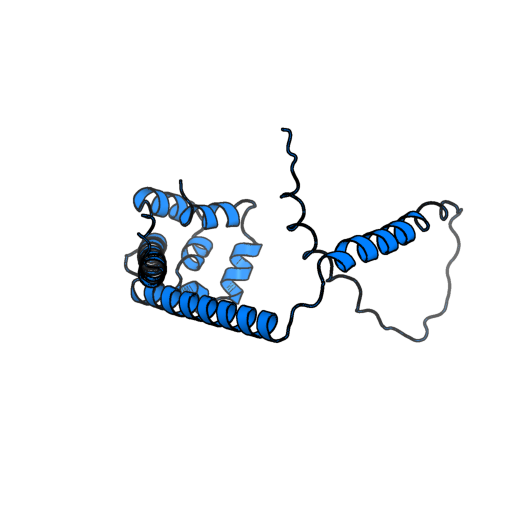1
ATOM 741 N N . GLY A 1 99 ? -9.350 -7.995 -10.331 1.00 96.44 99 GLY A N 1
ATOM 742 C CA . GLY A 1 99 ? -8.832 -7.671 -11.659 1.00 96.44 99 GLY A CA 1
ATOM 743 C C . GLY A 1 99 ? -7.811 -8.694 -12.131 1.00 96.44 99 GLY A C 1
ATOM 744 O O . GLY A 1 99 ? -7.318 -9.504 -11.341 1.00 96.44 99 GLY A O 1
ATOM 745 N N . ASP A 1 100 ? -7.509 -8.636 -13.419 1.00 96.75 100 ASP A N 1
ATOM 746 C CA . ASP A 1 100 ? -6.625 -9.577 -14.100 1.00 96.75 100 ASP A CA 1
ATOM 747 C C . ASP A 1 100 ? -5.162 -9.098 -14.079 1.00 96.75 100 ASP A C 1
ATOM 749 O O . ASP A 1 100 ? -4.242 -9.906 -14.220 1.00 96.75 100 ASP A O 1
ATOM 753 N N . SER A 1 101 ? -4.927 -7.798 -13.855 1.00 97.75 101 SER A N 1
ATOM 754 C CA . SER A 1 101 ? -3.588 -7.198 -13.766 1.00 97.75 101 SER A CA 1
ATOM 755 C C . SER A 1 101 ? -3.233 -6.701 -12.358 1.00 97.75 101 SER A C 1
ATOM 757 O O . SER A 1 101 ? -4.100 -6.461 -11.512 1.00 97.75 101 SER A O 1
ATOM 759 N N . HIS A 1 102 ? -1.934 -6.494 -12.100 1.00 98.12 102 HIS A N 1
ATOM 760 C CA . HIS A 1 102 ? -1.464 -5.858 -10.862 1.00 98.12 102 HIS A CA 1
ATOM 761 C C . HIS A 1 102 ? -2.075 -4.464 -10.674 1.00 98.12 102 HIS A C 1
ATOM 763 O O . HIS A 1 102 ? -2.501 -4.124 -9.574 1.00 98.12 102 HIS A O 1
ATOM 769 N N . CYS A 1 103 ? -2.193 -3.690 -11.753 1.00 97.88 103 CYS A N 1
ATOM 770 C CA . CYS A 1 103 ? -2.722 -2.332 -11.714 1.00 97.88 103 CYS A CA 1
ATOM 771 C C . CYS A 1 103 ? -4.233 -2.275 -11.458 1.00 97.88 103 CYS A C 1
ATOM 773 O O . CYS A 1 103 ? -4.694 -1.395 -10.734 1.00 97.88 103 CYS A O 1
ATOM 775 N N . GLU A 1 104 ? -5.011 -3.226 -11.980 1.00 98.12 104 GLU A N 1
ATOM 776 C CA . GLU A 1 104 ? -6.445 -3.327 -11.675 1.00 98.12 104 GLU A CA 1
ATOM 777 C C . GLU A 1 104 ? -6.689 -3.736 -10.218 1.00 98.12 104 GLU A C 1
ATOM 779 O O . GLU A 1 104 ? -7.519 -3.135 -9.526 1.00 98.12 104 GLU A O 1
ATOM 784 N N . ARG A 1 105 ? -5.915 -4.711 -9.724 1.00 98.44 105 ARG A N 1
ATOM 785 C CA . ARG A 1 105 ? -5.954 -5.129 -8.316 1.00 98.44 105 ARG A CA 1
ATOM 786 C C . ARG A 1 105 ? -5.563 -3.992 -7.381 1.00 98.44 105 ARG A C 1
ATOM 788 O O . ARG A 1 105 ? -6.269 -3.734 -6.410 1.00 98.44 105 ARG A O 1
ATOM 795 N N . ALA A 1 106 ? -4.494 -3.272 -7.708 1.00 97.50 106 ALA A N 1
ATOM 796 C CA . ALA A 1 106 ? -4.078 -2.087 -6.974 1.00 97.50 106 ALA A CA 1
ATOM 797 C C . ALA A 1 106 ? -5.171 -1.008 -6.972 1.00 97.50 106 ALA A C 1
ATOM 799 O O . ALA A 1 106 ? -5.514 -0.495 -5.913 1.00 97.50 106 ALA A O 1
ATOM 800 N N . LEU A 1 107 ? -5.779 -0.692 -8.122 1.00 97.31 107 LEU A N 1
ATOM 801 C CA . LEU A 1 107 ? -6.842 0.315 -8.205 1.00 97.31 107 LEU A CA 1
ATOM 802 C C . LEU A 1 107 ? -8.044 -0.042 -7.322 1.00 97.31 107 LEU A C 1
ATOM 804 O O . LEU A 1 107 ? -8.571 0.810 -6.606 1.00 97.31 107 LEU A O 1
ATOM 808 N N . THR A 1 108 ? -8.508 -1.288 -7.400 1.00 97.81 108 THR A N 1
ATOM 809 C CA . THR A 1 108 ? -9.669 -1.747 -6.625 1.00 97.81 108 THR A CA 1
ATOM 810 C C . THR A 1 108 ? -9.377 -1.761 -5.128 1.00 97.81 108 THR A C 1
ATOM 812 O O . THR A 1 108 ? -10.207 -1.278 -4.355 1.00 97.81 108 THR A O 1
ATOM 815 N N . GLY A 1 109 ? -8.183 -2.205 -4.727 1.00 97.44 109 GLY A N 1
ATOM 816 C CA . GLY A 1 109 ? -7.744 -2.147 -3.336 1.00 97.44 109 GLY A CA 1
ATOM 817 C C . GLY A 1 109 ? -7.596 -0.715 -2.816 1.00 97.44 109 GLY A C 1
ATOM 818 O O . GLY A 1 109 ? -8.123 -0.386 -1.755 1.00 97.44 109 GLY A O 1
ATOM 819 N N . MET A 1 110 ? -6.970 0.181 -3.585 1.00 95.56 110 MET A N 1
ATOM 820 C CA . MET A 1 110 ? -6.797 1.581 -3.180 1.00 95.56 110 MET A CA 1
ATOM 821 C C . MET A 1 110 ? -8.125 2.330 -3.066 1.00 95.56 110 MET A C 1
ATOM 823 O O . MET A 1 110 ? -8.287 3.130 -2.147 1.00 95.56 110 MET A O 1
ATOM 827 N N . ARG A 1 111 ? -9.096 2.059 -3.947 1.00 96.06 111 ARG A N 1
ATOM 828 C CA . ARG A 1 111 ? -10.446 2.632 -3.826 1.00 96.06 111 ARG A CA 1
ATOM 829 C C . ARG A 1 111 ? -11.116 2.210 -2.527 1.00 96.06 11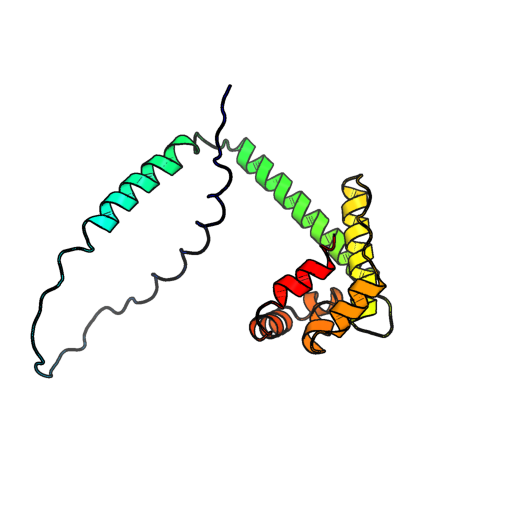1 ARG A C 1
ATOM 831 O O . ARG A 1 111 ? -11.555 3.075 -1.782 1.00 96.06 111 ARG A O 1
ATOM 838 N N . ALA A 1 112 ? -11.116 0.915 -2.218 1.00 96.94 112 ALA A N 1
ATOM 839 C CA . ALA A 1 112 ? -11.712 0.421 -0.981 1.00 96.94 112 ALA A CA 1
ATOM 840 C C . ALA A 1 112 ? -11.003 0.959 0.272 1.00 96.94 112 ALA A C 1
ATOM 842 O O . ALA A 1 112 ? -11.667 1.290 1.251 1.00 96.94 112 ALA A O 1
ATOM 843 N N . LEU A 1 113 ? -9.676 1.111 0.230 1.00 95.81 113 LEU A N 1
ATOM 844 C CA . LEU A 1 113 ? -8.911 1.743 1.305 1.00 95.81 113 LEU A CA 1
ATOM 845 C C . LEU A 1 113 ? -9.351 3.199 1.518 1.00 95.81 113 LEU A C 1
ATOM 847 O O . LEU A 1 113 ? -9.659 3.589 2.645 1.00 95.81 113 LEU A O 1
ATOM 851 N N . VAL A 1 114 ? -9.403 4.004 0.451 1.00 94.25 114 VAL A N 1
ATOM 852 C CA . VAL A 1 114 ? -9.807 5.419 0.530 1.00 94.25 114 VAL A CA 1
ATOM 853 C C . VAL A 1 114 ? -11.264 5.558 0.970 1.00 94.25 114 VAL A C 1
ATOM 855 O O . VAL A 1 114 ? -11.555 6.387 1.834 1.00 94.25 114 VAL A O 1
ATOM 858 N N . ASP A 1 115 ? -12.158 4.724 0.441 1.00 95.12 115 ASP A N 1
ATOM 859 C CA . ASP A 1 115 ? -13.572 4.694 0.818 1.00 95.12 115 ASP A CA 1
ATOM 860 C C . ASP A 1 115 ? -13.738 4.364 2.307 1.00 95.12 115 ASP A C 1
ATOM 862 O O . ASP A 1 115 ? -14.488 5.044 3.009 1.00 95.12 115 ASP A O 1
ATOM 866 N N . HIS A 1 116 ? -12.976 3.394 2.823 1.00 96.06 116 HIS A N 1
ATOM 867 C CA . HIS A 1 116 ? -13.009 3.029 4.238 1.00 96.06 116 HIS A CA 1
ATOM 868 C C . HIS A 1 116 ? -12.526 4.171 5.142 1.00 96.06 116 HIS A C 1
ATOM 870 O O . HIS A 1 116 ? -13.150 4.471 6.162 1.00 96.06 116 HIS A O 1
ATOM 876 N N . VAL A 1 117 ? -11.427 4.843 4.777 1.00 94.25 117 VAL A N 1
ATOM 877 C CA . VAL A 1 117 ? -10.927 6.003 5.537 1.00 94.25 117 VAL A CA 1
ATOM 878 C C . VAL A 1 117 ? -11.961 7.129 5.550 1.00 94.25 117 VAL A C 1
ATOM 880 O O . VAL A 1 117 ? -12.200 7.729 6.600 1.00 94.25 1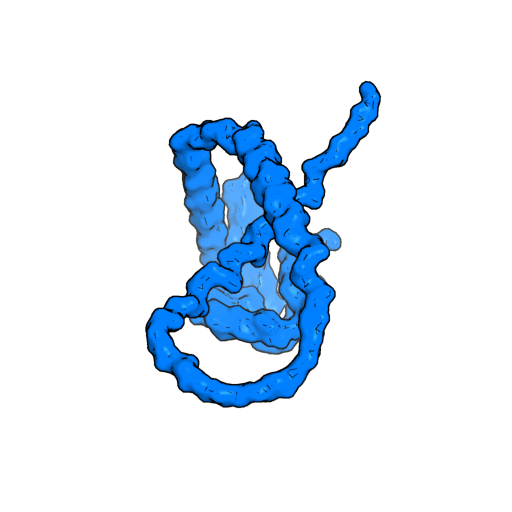17 VAL A O 1
ATOM 883 N N . ALA A 1 118 ? -12.582 7.406 4.406 1.00 94.25 118 ALA A N 1
ATOM 884 C CA . ALA A 1 118 ? -13.584 8.451 4.261 1.00 94.25 118 ALA A CA 1
ATOM 885 C C . ALA A 1 118 ? -14.847 8.155 5.088 1.00 94.25 118 ALA A C 1
ATOM 887 O O . ALA A 1 118 ? -15.295 9.008 5.858 1.00 94.25 118 ALA A O 1
ATOM 888 N N . GLU A 1 119 ? -15.351 6.917 5.027 1.00 95.44 119 GLU A N 1
ATOM 889 C CA . GLU A 1 119 ? -16.495 6.454 5.819 1.00 95.44 119 GLU A CA 1
ATOM 890 C C . GLU A 1 119 ? -16.253 6.654 7.319 1.00 95.44 119 GLU A C 1
ATOM 892 O O . GLU A 1 119 ? -17.084 7.233 8.021 1.00 95.44 119 GLU A O 1
ATOM 897 N N . LYS A 1 120 ? -15.083 6.240 7.818 1.00 93.06 120 LYS A N 1
ATOM 898 C CA . LYS A 1 120 ? -14.734 6.351 9.242 1.00 93.06 120 LYS A CA 1
ATOM 899 C C . LYS A 1 120 ? -14.551 7.793 9.708 1.00 93.06 120 LYS A C 1
ATOM 901 O O . LYS A 1 120 ? -14.766 8.074 10.886 1.00 93.06 120 LYS A O 1
ATOM 906 N N . ARG A 1 121 ? -14.164 8.698 8.807 1.00 90.75 121 ARG A N 1
ATOM 907 C CA . ARG A 1 121 ? -14.039 10.138 9.086 1.00 90.75 121 ARG A CA 1
ATOM 908 C C . ARG A 1 121 ? -15.352 10.902 8.920 1.00 90.75 121 ARG A C 1
ATOM 910 O O . ARG A 1 121 ? -15.438 12.038 9.374 1.00 90.75 121 ARG A O 1
ATOM 917 N N . GLY A 1 122 ? -16.373 10.296 8.312 1.00 93.44 122 GLY A N 1
ATOM 918 C CA . GLY A 1 122 ? -17.616 10.986 7.965 1.00 93.44 122 GLY A CA 1
ATOM 919 C C . GLY A 1 122 ? -17.428 12.028 6.857 1.00 93.44 122 GLY A C 1
ATOM 920 O O . GLY A 1 122 ? -18.192 12.989 6.776 1.00 93.44 122 GLY A O 1
ATOM 921 N N . GLU A 1 123 ? -16.405 11.853 6.020 1.00 91.94 123 GLU A N 1
ATOM 922 C CA . GLU A 1 123 ? -16.068 12.732 4.901 1.00 91.94 123 GLU A CA 1
ATOM 923 C C . GLU A 1 123 ? -16.340 12.010 3.573 1.00 91.94 123 GLU A C 1
ATOM 925 O O . GLU A 1 123 ? -16.305 10.781 3.518 1.00 91.94 123 GLU A O 1
ATOM 930 N N . PRO A 1 124 ? -16.628 12.730 2.477 1.00 89.25 124 PRO A N 1
ATOM 931 C CA . PRO A 1 124 ? -16.727 12.098 1.170 1.00 89.25 124 PRO A CA 1
ATOM 932 C C . PRO A 1 124 ? -15.356 11.582 0.715 1.00 89.25 124 PRO A C 1
ATOM 934 O O . PRO A 1 124 ? -14.355 12.297 0.788 1.00 89.25 124 PRO A O 1
ATOM 937 N N . ALA A 1 125 ? -15.324 10.357 0.189 1.00 89.31 125 ALA A N 1
ATOM 938 C CA . ALA A 1 125 ? -14.124 9.799 -0.416 1.00 89.31 125 ALA A CA 1
ATOM 939 C C . ALA A 1 125 ? -13.707 10.628 -1.632 1.00 89.31 125 ALA A C 1
ATOM 941 O O . ALA A 1 125 ? -14.535 11.015 -2.465 1.00 89.31 125 ALA A O 1
ATOM 942 N N . ARG A 1 126 ? -12.403 10.886 -1.757 1.00 85.75 126 ARG A N 1
ATOM 943 C CA . ARG A 1 126 ? -11.872 11.489 -2.974 1.00 85.75 126 ARG A CA 1
ATOM 944 C C . ARG A 1 126 ? -11.883 10.434 -4.083 1.00 85.75 126 ARG A C 1
ATOM 946 O O . ARG A 1 126 ? -11.273 9.381 -3.901 1.00 85.75 126 ARG A O 1
ATOM 953 N N . PRO A 1 127 ? -12.515 10.702 -5.235 1.00 87.44 127 PRO A N 1
ATOM 954 C CA . PRO A 1 127 ? -12.533 9.736 -6.318 1.00 87.44 127 PRO A CA 1
ATOM 955 C C . PRO A 1 127 ? -11.125 9.543 -6.891 1.00 87.44 127 PRO A C 1
ATOM 957 O O . PRO A 1 127 ? -10.430 10.512 -7.192 1.00 87.44 127 PRO A O 1
ATOM 960 N N . ILE A 1 128 ? -10.739 8.282 -7.079 1.00 91.19 128 ILE A N 1
ATOM 961 C CA . ILE A 1 128 ? -9.541 7.904 -7.834 1.00 91.19 128 ILE A CA 1
ATOM 962 C C . ILE A 1 128 ? -9.937 7.743 -9.305 1.00 91.19 128 ILE A C 1
ATOM 964 O O . ILE A 1 128 ? -10.775 6.887 -9.637 1.00 91.19 128 ILE A O 1
ATOM 968 N N . ASP A 1 129 ? -9.324 8.540 -10.182 1.00 92.38 129 ASP A N 1
ATOM 969 C CA . ASP A 1 129 ? -9.446 8.394 -11.635 1.00 92.38 129 ASP A CA 1
ATOM 970 C C . ASP A 1 129 ? -8.857 7.040 -12.055 1.00 92.38 129 ASP A C 1
ATOM 972 O O . ASP A 1 129 ? -7.649 6.821 -12.023 1.00 92.38 129 ASP A O 1
ATOM 976 N N . GLY A 1 130 ? -9.741 6.099 -12.396 1.00 93.69 130 GLY A N 1
ATOM 977 C CA . GLY A 1 130 ? -9.357 4.723 -12.710 1.00 93.69 130 GLY A CA 1
ATOM 978 C C . GLY A 1 130 ? -8.475 4.622 -13.953 1.00 93.69 130 GLY A C 1
ATOM 979 O O . GLY A 1 130 ? -7.395 4.042 -13.858 1.00 93.69 130 GLY A O 1
ATOM 980 N N . PRO A 1 131 ? -8.899 5.179 -15.102 1.00 94.69 131 PRO A N 1
ATOM 981 C CA . PRO A 1 131 ? -8.068 5.230 -16.300 1.00 94.69 131 PRO A CA 1
ATOM 982 C C . PRO A 1 131 ? -6.683 5.848 -16.069 1.00 94.69 131 PRO A C 1
ATOM 984 O O . PRO A 1 131 ? -5.688 5.252 -16.481 1.00 94.69 131 PRO A O 1
ATOM 987 N N . ALA A 1 132 ? -6.596 6.994 -15.384 1.00 93.12 132 ALA A N 1
ATOM 988 C CA . ALA A 1 132 ? -5.309 7.644 -15.123 1.00 93.12 132 ALA A CA 1
ATOM 989 C C . ALA A 1 132 ? -4.420 6.825 -14.171 1.00 93.12 132 ALA A C 1
ATOM 991 O O . ALA A 1 132 ? -3.207 6.728 -14.379 1.00 93.12 132 ALA A O 1
ATOM 992 N N . PHE A 1 133 ? -5.021 6.192 -13.158 1.00 95.19 133 PHE A N 1
ATOM 993 C CA . PHE A 1 133 ? -4.323 5.293 -12.242 1.00 95.19 133 PHE A CA 1
ATOM 994 C C . PHE A 1 133 ? -3.725 4.100 -12.989 1.00 95.19 133 PHE A C 1
ATOM 996 O O . PHE A 1 133 ? -2.532 3.834 -12.854 1.00 95.19 133 PHE A O 1
ATOM 1003 N N . ILE A 1 134 ? -4.535 3.398 -13.792 1.00 95.88 134 ILE A N 1
ATOM 1004 C CA . ILE A 1 134 ? -4.092 2.217 -14.545 1.00 95.88 134 ILE A CA 1
ATOM 1005 C C . ILE A 1 134 ? -2.968 2.610 -15.500 1.00 95.88 134 ILE A C 1
ATOM 1007 O O . ILE A 1 134 ? -1.902 2.009 -15.442 1.00 95.88 134 ILE A O 1
ATOM 1011 N N . GLN A 1 135 ? -3.151 3.676 -16.286 1.00 94.75 135 GLN A N 1
ATOM 1012 C CA . GLN A 1 135 ? -2.127 4.160 -17.213 1.00 94.75 135 GLN A CA 1
ATOM 1013 C C . GLN A 1 135 ? -0.805 4.490 -16.504 1.00 94.75 135 GLN A C 1
ATOM 1015 O O . GLN A 1 135 ? 0.272 4.169 -17.004 1.00 94.75 135 GLN A O 1
ATOM 1020 N N . THR A 1 136 ? -0.871 5.142 -15.342 1.00 93.94 136 THR A N 1
ATOM 1021 C CA . THR A 1 136 ? 0.330 5.506 -14.579 1.00 93.94 136 THR A CA 1
ATOM 1022 C C . THR A 1 136 ? 1.007 4.271 -13.993 1.00 93.94 136 THR A C 1
ATOM 1024 O O . THR A 1 136 ? 2.231 4.162 -14.068 1.00 93.94 136 THR A O 1
ATOM 1027 N N . CYS A 1 137 ? 0.218 3.339 -13.451 1.00 96.44 137 CYS A N 1
ATOM 1028 C CA . CYS A 1 137 ? 0.700 2.086 -12.886 1.00 96.44 137 CYS A CA 1
ATOM 1029 C C . CYS A 1 137 ? 1.377 1.205 -13.948 1.00 96.44 137 CYS A C 1
ATOM 1031 O O . CYS A 1 137 ? 2.493 0.736 -13.740 1.00 96.44 137 CYS A O 1
ATOM 1033 N N . GLU A 1 138 ? 0.760 1.049 -15.119 1.00 95.94 138 GLU A N 1
ATOM 1034 C CA . GLU A 1 138 ? 1.312 0.277 -16.241 1.00 95.94 138 GLU A CA 1
ATOM 1035 C C . GLU A 1 138 ? 2.611 0.883 -16.796 1.00 95.94 138 GLU A C 1
ATOM 1037 O O . GLU A 1 138 ? 3.393 0.196 -17.448 1.00 95.94 138 GLU A O 1
ATOM 1042 N N . GLY A 1 139 ? 2.870 2.163 -16.508 1.00 94.50 139 GLY A N 1
ATOM 1043 C CA . GLY A 1 139 ? 4.116 2.853 -16.831 1.00 94.50 139 GLY A CA 1
ATOM 1044 C C . GLY A 1 139 ? 5.274 2.599 -15.857 1.00 94.50 139 GLY A C 1
ATOM 1045 O O . GLY A 1 139 ? 6.291 3.292 -15.959 1.00 94.50 139 GLY A O 1
ATOM 1046 N N . PHE A 1 140 ? 5.124 1.698 -14.884 1.00 95.69 140 PHE A N 1
ATOM 1047 C CA . PHE A 1 140 ? 6.217 1.202 -14.042 1.00 95.69 140 PHE A CA 1
ATOM 1048 C C . PHE A 1 140 ? 6.679 -0.188 -14.481 1.00 95.69 140 PHE A C 1
ATOM 1050 O O . PHE A 1 140 ? 5.954 -0.904 -15.168 1.00 95.69 140 PHE A O 1
ATOM 1057 N N . ASP A 1 141 ? 7.863 -0.598 -14.027 1.00 96.62 141 ASP A N 1
ATOM 1058 C CA . ASP A 1 141 ? 8.319 -1.978 -14.182 1.00 96.62 141 ASP A CA 1
ATOM 1059 C C . ASP A 1 141 ? 7.409 -2.951 -13.423 1.00 96.62 141 ASP A C 1
ATOM 1061 O O . ASP A 1 141 ? 6.820 -2.607 -12.395 1.00 96.62 141 ASP A O 1
ATOM 1065 N N . VAL A 1 142 ? 7.312 -4.190 -13.911 1.00 97.00 142 VAL A N 1
ATOM 1066 C CA . VAL A 1 142 ? 6.368 -5.191 -13.382 1.00 97.00 142 VAL A CA 1
ATOM 1067 C C . VAL A 1 142 ? 6.560 -5.472 -11.887 1.00 97.00 142 VAL A C 1
ATOM 1069 O O . VAL A 1 142 ? 5.578 -5.652 -11.172 1.00 97.00 142 VAL A O 1
ATOM 1072 N N . GLU A 1 143 ? 7.797 -5.433 -11.389 1.00 97.19 143 GLU A N 1
ATOM 1073 C CA . GLU A 1 143 ? 8.088 -5.628 -9.963 1.00 97.19 143 GLU A CA 1
ATOM 1074 C C . GLU A 1 143 ? 7.527 -4.480 -9.111 1.00 97.19 143 GLU A C 1
ATOM 1076 O O . GLU A 1 143 ? 6.931 -4.713 -8.060 1.00 97.19 143 GLU A O 1
ATOM 1081 N N . ILE A 1 144 ? 7.612 -3.239 -9.602 1.00 96.56 144 ILE A N 1
ATOM 1082 C CA . ILE A 1 144 ? 6.993 -2.082 -8.945 1.00 96.56 144 ILE A CA 1
ATOM 1083 C C . ILE A 1 144 ? 5.471 -2.228 -8.982 1.00 96.56 144 ILE A C 1
ATOM 1085 O O . ILE A 1 144 ? 4.820 -2.058 -7.955 1.00 96.56 144 ILE A O 1
ATOM 1089 N N . GLN A 1 145 ? 4.894 -2.598 -10.132 1.00 97.25 145 GLN A N 1
ATOM 1090 C CA . GLN A 1 145 ? 3.448 -2.824 -10.250 1.00 97.25 145 GLN A CA 1
ATOM 1091 C C . GLN A 1 145 ? 2.955 -3.852 -9.228 1.00 97.25 145 GLN A C 1
ATOM 1093 O O . GLN A 1 145 ? 1.945 -3.639 -8.556 1.00 97.25 145 GLN A O 1
ATOM 1098 N N . ARG A 1 146 ? 3.694 -4.955 -9.075 1.00 97.75 146 ARG A N 1
ATOM 1099 C CA . ARG A 1 146 ? 3.399 -6.010 -8.108 1.00 97.75 146 ARG A CA 1
ATOM 1100 C C . ARG A 1 146 ? 3.469 -5.495 -6.670 1.00 97.75 146 ARG A C 1
ATOM 1102 O O . ARG A 1 146 ? 2.587 -5.819 -5.882 1.00 97.75 146 ARG A O 1
ATOM 1109 N N . CYS A 1 147 ? 4.443 -4.647 -6.352 1.00 97.25 147 CYS A N 1
ATOM 1110 C CA . CYS A 1 147 ? 4.596 -4.032 -5.032 1.00 97.25 147 CYS A CA 1
ATOM 1111 C C . CYS A 1 147 ? 3.583 -2.926 -4.702 1.00 97.25 147 CYS A C 1
ATOM 1113 O O . CYS A 1 147 ? 3.462 -2.550 -3.539 1.00 97.25 147 CYS A O 1
ATOM 1115 N N . ILE A 1 148 ? 2.813 -2.431 -5.674 1.00 95.75 148 ILE A N 1
ATOM 1116 C CA . ILE A 1 148 ? 1.693 -1.511 -5.411 1.00 95.75 148 ILE A CA 1
ATOM 1117 C C . ILE A 1 148 ? 0.441 -2.282 -4.940 1.00 95.75 148 ILE A C 1
ATOM 1119 O O . ILE A 1 148 ? -0.434 -1.714 -4.288 1.00 95.75 148 ILE A O 1
ATOM 1123 N N . VAL A 1 149 ? 0.351 -3.588 -5.215 1.00 97.75 149 VAL A N 1
ATOM 1124 C CA . VAL A 1 149 ? -0.737 -4.449 -4.725 1.00 97.75 149 VAL A CA 1
ATOM 1125 C C . VAL A 1 149 ? -0.600 -4.627 -3.206 1.00 97.75 149 VAL A C 1
ATOM 1127 O O . VAL A 1 149 ? 0.402 -5.170 -2.738 1.00 97.75 149 VAL A O 1
ATOM 1130 N N . LEU A 1 150 ? -1.604 -4.198 -2.433 1.00 97.00 150 LEU A N 1
ATOM 1131 C CA . LEU A 1 150 ? -1.574 -4.157 -0.963 1.00 97.00 150 LEU A CA 1
ATOM 1132 C C . LEU A 1 150 ? -1.337 -5.541 -0.353 1.00 97.00 150 LEU A C 1
ATOM 1134 O O . LEU A 1 150 ? -0.542 -5.687 0.574 1.00 97.00 150 LEU A O 1
ATOM 1138 N N . SER A 1 151 ? -1.993 -6.574 -0.889 1.00 98.06 151 SER A N 1
ATOM 1139 C CA . SER A 1 151 ? -1.829 -7.941 -0.389 1.00 98.06 151 SER A CA 1
ATOM 1140 C C . SER A 1 151 ? -0.396 -8.434 -0.586 1.00 98.06 151 SER A C 1
ATOM 1142 O O . SER A 1 151 ? 0.129 -9.194 0.226 1.00 98.06 151 SER A O 1
ATOM 1144 N N . TYR A 1 152 ? 0.225 -8.042 -1.703 1.00 98.06 152 TYR A N 1
ATOM 1145 C CA . TYR A 1 152 ? 1.574 -8.460 -2.047 1.00 98.06 152 TYR A CA 1
ATOM 1146 C C . TYR A 1 152 ? 2.599 -7.723 -1.194 1.00 98.06 152 TYR A C 1
ATOM 1148 O O . TYR A 1 152 ? 3.417 -8.366 -0.545 1.00 98.06 152 TYR A O 1
ATOM 1156 N N . SER A 1 153 ? 2.510 -6.394 -1.128 1.00 96.94 153 SER A N 1
ATOM 1157 C CA . SER A 1 153 ? 3.432 -5.577 -0.339 1.00 96.94 153 SER A CA 1
ATOM 1158 C C . SER A 1 153 ? 3.401 -5.929 1.146 1.00 96.94 153 SER A C 1
ATOM 1160 O O . SER A 1 153 ? 4.455 -5.993 1.772 1.00 96.94 153 SER A O 1
ATOM 1162 N N . GLN A 1 154 ? 2.228 -6.256 1.702 1.00 96.25 154 GLN A N 1
ATOM 1163 C CA . GLN A 1 154 ? 2.113 -6.709 3.090 1.00 96.25 154 GLN A CA 1
ATOM 1164 C C . GLN A 1 154 ? 2.881 -8.016 3.343 1.00 96.25 154 GLN A C 1
ATOM 1166 O O . GLN A 1 154 ? 3.533 -8.146 4.382 1.00 96.25 154 GLN A O 1
ATOM 1171 N N . ALA A 1 155 ? 2.803 -8.973 2.414 1.00 97.94 155 ALA A N 1
ATOM 1172 C CA . ALA A 1 155 ? 3.452 -10.277 2.534 1.00 97.94 155 ALA A CA 1
ATOM 1173 C C . ALA A 1 155 ? 4.942 -10.264 2.134 1.00 97.94 155 ALA A C 1
ATOM 1175 O O . ALA A 1 155 ? 5.684 -11.154 2.544 1.00 97.94 155 ALA A O 1
ATOM 1176 N N . HIS A 1 156 ? 5.379 -9.265 1.363 1.00 98.00 156 HIS A N 1
ATOM 1177 C CA . HIS A 1 156 ? 6.704 -9.190 0.737 1.00 98.00 156 HIS A CA 1
ATOM 1178 C C . HIS A 1 156 ? 7.415 -7.857 1.030 1.00 98.00 156 HIS A C 1
ATOM 1180 O O . HIS A 1 156 ? 7.982 -7.234 0.134 1.00 98.00 156 HIS A O 1
ATOM 1186 N N . GLN A 1 157 ? 7.387 -7.398 2.283 1.00 96.00 157 GLN A N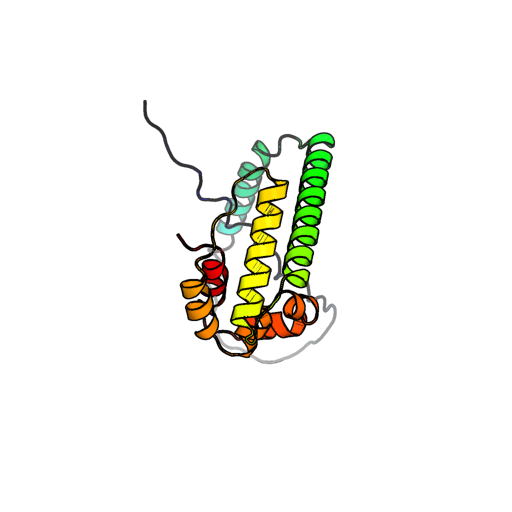 1
ATOM 1187 C CA . GLN A 1 157 ? 7.885 -6.065 2.660 1.00 96.00 157 GLN A CA 1
ATOM 1188 C C . GLN A 1 157 ? 9.360 -5.846 2.297 1.00 96.00 157 GLN A C 1
ATOM 1190 O O . GLN A 1 157 ? 9.681 -4.846 1.658 1.00 96.00 157 GLN A O 1
ATOM 1195 N N . ASP A 1 158 ? 10.239 -6.792 2.637 1.00 97.75 158 ASP A N 1
ATOM 1196 C CA . ASP A 1 158 ? 11.682 -6.674 2.373 1.00 97.75 158 ASP A CA 1
ATOM 1197 C C . ASP A 1 158 ? 11.989 -6.630 0.868 1.00 97.75 158 ASP A C 1
ATOM 1199 O O . ASP A 1 158 ? 12.809 -5.837 0.404 1.00 97.75 158 ASP A O 1
ATOM 1203 N N . GLU A 1 159 ? 11.289 -7.458 0.089 1.00 97.56 159 GLU A N 1
ATOM 1204 C CA . GLU A 1 159 ? 11.409 -7.504 -1.370 1.00 97.56 159 GLU A CA 1
ATOM 1205 C C . GLU A 1 159 ? 10.940 -6.189 -1.993 1.00 97.56 159 GLU A C 1
ATOM 1207 O O . GLU A 1 159 ? 11.650 -5.594 -2.802 1.00 97.56 159 GLU A O 1
ATOM 1212 N N . CYS A 1 160 ? 9.775 -5.694 -1.574 1.00 97.00 160 CYS A N 1
ATOM 1213 C CA . CYS A 1 160 ? 9.242 -4.446 -2.091 1.00 97.00 160 CYS A CA 1
ATOM 1214 C C . CYS A 1 160 ? 10.075 -3.233 -1.677 1.00 97.00 160 CYS A C 1
ATOM 1216 O O . CYS A 1 160 ? 10.220 -2.319 -2.485 1.00 97.00 160 CYS A O 1
ATOM 1218 N N . SER A 1 161 ? 10.684 -3.234 -0.487 1.00 96.00 161 SER A N 1
ATOM 1219 C CA . SER A 1 161 ? 11.656 -2.201 -0.112 1.00 96.00 161 SER A CA 1
ATOM 1220 C C . SER A 1 161 ? 12.830 -2.191 -1.085 1.00 96.00 161 SER A C 1
ATOM 1222 O O . SER A 1 161 ? 13.125 -1.156 -1.672 1.00 96.00 161 SER A O 1
ATOM 1224 N N . ALA A 1 162 ? 13.438 -3.353 -1.343 1.00 97.69 162 ALA A N 1
ATOM 1225 C CA . ALA A 1 162 ? 14.577 -3.453 -2.254 1.00 97.69 162 ALA A CA 1
ATOM 1226 C C . ALA A 1 162 ? 14.228 -3.028 -3.693 1.00 97.69 162 ALA A C 1
ATOM 1228 O O . ALA A 1 162 ? 15.036 -2.382 -4.361 1.00 97.69 162 ALA A O 1
ATOM 1229 N N . VAL A 1 163 ? 13.021 -3.360 -4.167 1.00 97.00 163 VAL A N 1
ATOM 1230 C CA . VAL A 1 163 ? 12.519 -2.924 -5.480 1.00 97.00 163 VAL A CA 1
ATOM 1231 C C . VAL A 1 163 ? 12.395 -1.401 -5.546 1.00 97.00 163 VAL A C 1
ATOM 1233 O O . VAL A 1 163 ? 12.812 -0.803 -6.536 1.00 97.00 163 VAL A O 1
ATOM 1236 N N . ILE A 1 164 ? 11.846 -0.763 -4.508 1.00 92.94 164 ILE A N 1
ATOM 1237 C CA . ILE A 1 164 ? 11.685 0.696 -4.459 1.00 92.94 164 ILE A CA 1
ATOM 1238 C C . ILE A 1 164 ? 13.036 1.407 -4.319 1.00 92.94 164 ILE A C 1
ATOM 1240 O O . ILE A 1 164 ? 13.261 2.401 -5.008 1.00 92.94 164 ILE A O 1
ATOM 1244 N N . ASP A 1 165 ? 13.955 0.878 -3.511 1.00 94.81 165 ASP A N 1
ATOM 1245 C CA . ASP A 1 165 ? 15.297 1.445 -3.317 1.00 94.81 165 ASP A CA 1
ATOM 1246 C C . ASP A 1 165 ? 16.137 1.416 -4.605 1.00 94.81 165 ASP A C 1
ATOM 1248 O O . ASP A 1 165 ? 16.959 2.301 -4.847 1.00 94.81 165 ASP A O 1
ATOM 1252 N N . ALA A 1 166 ? 15.919 0.409 -5.454 1.00 95.69 166 ALA A N 1
ATOM 1253 C CA . ALA A 1 166 ? 16.576 0.277 -6.752 1.00 95.69 166 ALA A CA 1
ATOM 1254 C C . ALA A 1 166 ? 15.857 1.025 -7.891 1.00 95.69 166 ALA A C 1
ATOM 1256 O O . ALA A 1 166 ? 16.368 1.068 -9.015 1.00 95.69 166 ALA A O 1
ATOM 1257 N N . ALA A 1 167 ? 14.670 1.583 -7.639 1.00 93.31 167 ALA A N 1
ATOM 1258 C CA . ALA A 1 167 ? 13.854 2.196 -8.674 1.00 93.31 167 ALA A CA 1
ATOM 1259 C C . ALA A 1 167 ? 14.456 3.521 -9.188 1.00 93.31 167 ALA A C 1
ATOM 1261 O O . ALA A 1 167 ? 15.194 4.207 -8.474 1.00 93.31 167 ALA A O 1
ATOM 1262 N N . PRO A 1 168 ? 14.120 3.943 -10.424 1.00 93.25 168 PRO A N 1
ATOM 1263 C CA . PRO A 1 168 ? 14.554 5.234 -10.944 1.00 93.25 168 PRO A CA 1
ATOM 1264 C C . PRO A 1 168 ? 14.145 6.403 -10.028 1.00 93.25 168 PRO A C 1
ATOM 1266 O O . PRO A 1 168 ? 13.055 6.365 -9.442 1.00 93.25 168 PRO A O 1
ATOM 1269 N N . PRO A 1 169 ? 14.942 7.487 -9.958 1.00 91.94 169 PRO A N 1
ATOM 1270 C CA . PRO A 1 169 ? 14.548 8.699 -9.243 1.00 91.94 169 PRO A CA 1
ATOM 1271 C C . PRO A 1 169 ? 13.182 9.206 -9.720 1.00 91.94 169 PRO A C 1
ATOM 1273 O O . PRO A 1 169 ? 12.893 9.178 -10.919 1.00 91.94 169 PRO A O 1
ATOM 1276 N N . GLY A 1 170 ? 12.336 9.675 -8.803 1.00 90.31 170 GLY A N 1
ATOM 1277 C CA . GLY A 1 170 ? 10.974 10.104 -9.134 1.00 90.31 170 GLY A CA 1
ATOM 1278 C C . GLY A 1 170 ? 9.914 8.999 -9.027 1.00 90.31 170 GLY A C 1
ATOM 1279 O O . GLY A 1 170 ? 8.726 9.277 -9.193 1.00 90.31 170 GLY A O 1
ATOM 1280 N N . THR A 1 171 ? 10.302 7.737 -8.801 1.00 91.38 171 THR A N 1
ATOM 1281 C CA . THR A 1 171 ? 9.344 6.618 -8.737 1.00 91.38 171 THR A CA 1
ATOM 1282 C C . THR A 1 171 ? 8.405 6.747 -7.543 1.00 91.38 171 THR A C 1
ATOM 1284 O O . THR A 1 171 ? 7.198 6.593 -7.709 1.00 91.38 171 THR A O 1
ATOM 1287 N N . VAL A 1 172 ? 8.927 7.083 -6.362 1.00 89.81 172 VAL A N 1
ATOM 1288 C CA . VAL A 1 172 ? 8.115 7.234 -5.145 1.00 89.81 172 VAL A CA 1
ATOM 1289 C C . VAL A 1 172 ? 7.108 8.369 -5.307 1.00 89.81 172 VAL A C 1
ATOM 1291 O O . VAL A 1 172 ? 5.936 8.197 -4.986 1.00 89.81 172 VAL A O 1
ATOM 1294 N N . GLU A 1 173 ? 7.520 9.496 -5.882 1.00 91.44 173 GLU A N 1
ATOM 1295 C CA . GLU A 1 173 ? 6.655 10.640 -6.165 1.00 91.44 173 GLU A CA 1
ATOM 1296 C C . GLU A 1 173 ? 5.545 10.262 -7.150 1.00 91.44 173 GLU A C 1
ATOM 1298 O O . GLU A 1 173 ? 4.385 10.626 -6.959 1.00 91.44 173 GLU A O 1
ATOM 1303 N N . ARG A 1 174 ? 5.875 9.478 -8.185 1.00 90.62 174 ARG A N 1
ATOM 1304 C CA . ARG A 1 174 ? 4.882 8.959 -9.134 1.00 90.62 174 ARG A CA 1
ATOM 1305 C C . ARG A 1 174 ? 3.920 7.963 -8.479 1.00 90.62 174 ARG A C 1
ATOM 1307 O O . ARG A 1 174 ? 2.737 7.992 -8.800 1.00 90.62 174 ARG A O 1
ATOM 1314 N N . ILE A 1 175 ? 4.388 7.106 -7.569 1.00 88.69 175 ILE A N 1
ATOM 1315 C CA . ILE A 1 175 ? 3.524 6.188 -6.808 1.00 88.69 175 ILE A CA 1
ATOM 1316 C C . ILE A 1 175 ? 2.599 6.982 -5.880 1.00 88.69 175 ILE A C 1
ATOM 1318 O O . ILE A 1 175 ? 1.402 6.723 -5.841 1.00 88.69 175 ILE A O 1
ATOM 1322 N N . GLN A 1 176 ? 3.111 7.993 -5.178 1.00 86.06 176 GLN A N 1
ATOM 1323 C CA . GLN A 1 176 ? 2.299 8.870 -4.330 1.00 86.06 176 GLN A CA 1
ATOM 1324 C C . GLN A 1 176 ? 1.246 9.637 -5.141 1.00 86.06 176 GLN A C 1
ATOM 1326 O O . GLN A 1 176 ? 0.114 9.805 -4.681 1.00 86.06 176 GLN A O 1
ATOM 1331 N N . ALA A 1 177 ? 1.581 10.049 -6.368 1.00 86.00 177 ALA A N 1
ATOM 1332 C CA . ALA A 1 177 ? 0.645 10.712 -7.271 1.00 86.00 177 ALA A CA 1
ATOM 1333 C C . ALA A 1 177 ? -0.563 9.831 -7.633 1.00 86.00 177 ALA A C 1
ATOM 1335 O O . ALA A 1 177 ? -1.651 10.370 -7.819 1.00 86.00 177 ALA A O 1
ATOM 1336 N N . LEU A 1 178 ? -0.430 8.496 -7.626 1.00 82.94 178 LEU A N 1
ATOM 1337 C CA . LEU A 1 178 ? -1.566 7.583 -7.831 1.00 82.94 178 LEU A CA 1
ATOM 1338 C C . LEU A 1 178 ? -2.690 7.787 -6.801 1.00 82.94 178 LEU A C 1
ATOM 1340 O O . LEU A 1 178 ? -3.856 7.534 -7.094 1.00 82.94 178 LEU A O 1
ATOM 1344 N N . LEU A 1 179 ? -2.342 8.245 -5.596 1.00 71.69 179 LEU A N 1
ATOM 1345 C CA . LEU A 1 179 ? -3.269 8.484 -4.481 1.00 71.69 179 LEU A CA 1
ATOM 1346 C C . LEU A 1 179 ? -3.642 9.962 -4.337 1.00 71.69 179 LEU A C 1
ATOM 1348 O O . LEU A 1 179 ? -4.540 10.325 -3.577 1.00 71.69 179 LEU A O 1
ATOM 1352 N N . GLY A 1 180 ? -2.926 10.818 -5.061 1.00 65.81 180 GLY A N 1
ATOM 1353 C CA . GLY A 1 180 ? -2.906 12.258 -4.893 1.00 65.81 180 GLY A CA 1
ATOM 1354 C C . GLY A 1 180 ? -3.007 13.007 -6.212 1.00 65.81 180 GLY A C 1
ATOM 1355 O O . GLY A 1 180 ? -2.333 14.018 -6.366 1.00 65.81 180 GLY A O 1
ATOM 1356 N N . SER A 1 181 ? -3.835 12.565 -7.158 1.00 48.59 181 SER A N 1
ATOM 1357 C CA . SER A 1 181 ? -4.156 13.397 -8.321 1.00 48.59 181 SER A CA 1
ATOM 1358 C C . SER A 1 181 ? -5.262 14.402 -7.984 1.00 48.59 181 SER A C 1
ATOM 1360 O O . SER A 1 181 ? -6.413 14.043 -7.731 1.00 48.59 181 SER A O 1
ATOM 1362 N N . ASN A 1 182 ? -4.871 15.678 -7.962 1.00 35.44 182 ASN A N 1
ATOM 1363 C CA . ASN A 1 182 ? -5.661 16.789 -8.497 1.00 35.44 182 ASN A CA 1
ATOM 1364 C C . ASN A 1 182 ? -5.126 17.099 -9.891 1.00 35.44 182 ASN A C 1
ATOM 1366 O O . ASN A 1 182 ? -3.883 17.203 -9.994 1.00 35.44 182 ASN A O 1
#

Secondary structure (DSSP, 8-state):
-------SSTTSSTTS-SSS------S---------------SSSSHHHHHHHHHHHHHHHTT-S---HHHHHHHHHHHHHHHHHHHHHHHHHHHH--SSSHHHHHHHHHHHHHHHHHHHHTSPPPPP-HHHHHHHHHTS-HHHHHHHSHHHHHH-HHHHHHHHHTSPTTHHHHHHHTT---

Radius of gyration: 25.49 Å; chains: 1; bounding box: 75×56×48 Å

Foldseek 3Di:
DDDDDDPPPPPPPPPPPDPDDDDDDDDDDDDDDDDDDDDDDPDDPVVVVVVVVVVVCVVVVPVPPDPDPVNVVVVVVVVVVVVVLQVVLLVQLLVQQDDDALQSSLQRSLQSSQCSSCVVVVHDRDDQPSVVSSVLLVPDDRQQSQCSRSVRCVVQVVSNVVVVVPGDPCPVVSSVCSNVPD